Protein AF-A0A4P7SMI8-F1 (afdb_monomer_lite)

Foldseek 3Di:
DDKFKKKWKWKAAQHDIDIFIQPRVLCVVFPPDPVRVVVSCVPPPVSVCVRCVVCSVVVVVCVVDVPSCDPRIDIDPIDMDMDDDD

pLDDT: mean 77.05, std 7.93, range [53.5, 86.44]

Sequence (86 aa):
MKLAIEYSFRLRYQDNTHEVVIPAERLLDVPLDVETVRRLVEHDDALLAELFRDFLPEYRQMAKDPAYWSEELERDDERIKLVEVV

Radius of gyration: 13.47 Å; chains: 1; bounding box: 35×23×35 Å

Structure (mmCIF, N/CA/C/O backbone):
data_AF-A0A4P7SMI8-F1
#
_entry.id   AF-A0A4P7SMI8-F1
#
loop_
_atom_site.group_PDB
_atom_site.id
_atom_site.type_symbol
_atom_site.label_atom_id
_atom_site.label_alt_id
_atom_site.label_comp_id
_atom_site.label_asym_id
_atom_site.label_entity_id
_atom_site.label_seq_id
_atom_site.pdbx_PDB_ins_code
_atom_site.Cartn_x
_atom_site.Cartn_y
_atom_site.Cartn_z
_atom_site.occupancy
_atom_site.B_iso_or_equiv
_atom_site.auth_seq_id
_atom_site.auth_comp_id
_atom_site.auth_asym_id
_atom_site.auth_atom_id
_atom_site.pdbx_PDB_model_num
ATOM 1 N N . MET A 1 1 ? -18.295 -3.313 18.544 1.00 61.31 1 MET A N 1
ATOM 2 C CA . MET A 1 1 ? -17.863 -3.070 17.156 1.00 61.31 1 MET A CA 1
ATOM 3 C C . MET A 1 1 ? -16.533 -2.341 17.219 1.00 61.31 1 MET A C 1
ATOM 5 O O . MET A 1 1 ? -16.497 -1.257 17.793 1.00 61.31 1 MET A O 1
ATOM 9 N N . LYS A 1 2 ? -15.443 -2.966 16.762 1.00 72.00 2 LYS A N 1
ATOM 10 C CA . LYS A 1 2 ? -14.142 -2.302 16.614 1.00 72.00 2 LYS A CA 1
ATOM 11 C C . LYS A 1 2 ? -13.963 -1.992 15.132 1.00 72.00 2 LYS A C 1
ATOM 13 O O . LYS A 1 2 ? -14.122 -2.881 14.305 1.00 72.00 2 LYS A O 1
ATOM 18 N N . LEU A 1 3 ? -13.701 -0.731 14.819 1.00 70.75 3 LEU A N 1
ATOM 19 C CA . LEU A 1 3 ? -13.358 -0.290 13.473 1.00 70.75 3 LEU A CA 1
ATOM 20 C C . LEU A 1 3 ? -11.854 -0.068 13.417 1.00 70.75 3 LEU A C 1
ATOM 22 O O . LEU A 1 3 ? -11.270 0.396 14.398 1.00 70.75 3 LEU A O 1
ATOM 26 N N . ALA A 1 4 ? -11.249 -0.375 12.281 1.00 74.06 4 ALA A N 1
ATOM 27 C CA . ALA A 1 4 ? -9.857 -0.073 12.022 1.00 74.06 4 ALA A CA 1
ATOM 28 C C . ALA A 1 4 ? -9.683 0.514 10.622 1.00 74.06 4 ALA A C 1
ATOM 30 O O . ALA A 1 4 ? -10.558 0.396 9.765 1.00 74.06 4 ALA A O 1
ATOM 31 N N . ILE A 1 5 ? -8.573 1.211 10.418 1.00 78.06 5 ILE A N 1
ATOM 32 C CA . ILE A 1 5 ? -8.226 1.785 9.124 1.00 78.06 5 ILE A CA 1
ATOM 33 C C . ILE A 1 5 ? -7.456 0.738 8.334 1.00 78.06 5 ILE A C 1
ATOM 35 O O . ILE A 1 5 ? -6.455 0.223 8.812 1.00 78.06 5 ILE A O 1
ATOM 39 N N . GLU A 1 6 ? -7.884 0.474 7.111 1.00 83.06 6 GLU A N 1
ATOM 40 C CA . GLU A 1 6 ? -7.124 -0.307 6.148 1.00 83.06 6 GLU A CA 1
ATOM 41 C C . GLU A 1 6 ? -6.596 0.626 5.063 1.00 83.06 6 GLU A C 1
ATOM 43 O O . GLU A 1 6 ? -7.359 1.382 4.451 1.00 83.06 6 GLU A O 1
ATOM 48 N N . TYR A 1 7 ? -5.292 0.554 4.820 1.00 84.44 7 TYR A N 1
ATOM 49 C CA . TYR A 1 7 ? -4.682 1.123 3.631 1.00 84.44 7 TYR A CA 1
ATOM 50 C C . TYR A 1 7 ? -4.317 -0.010 2.684 1.00 84.44 7 TYR A C 1
ATOM 52 O O . TYR A 1 7 ? -3.693 -0.989 3.090 1.00 84.44 7 TYR A O 1
ATOM 60 N N . SER A 1 8 ? -4.689 0.138 1.420 1.00 86.19 8 SER A N 1
ATOM 61 C CA . SER A 1 8 ? -4.406 -0.845 0.381 1.00 86.19 8 SER A CA 1
ATOM 62 C C . SER A 1 8 ? -3.987 -0.157 -0.906 1.00 86.19 8 SER A C 1
ATOM 64 O O . SER A 1 8 ? -4.347 0.996 -1.153 1.00 86.19 8 SER A O 1
ATOM 66 N N . PHE A 1 9 ? -3.216 -0.863 -1.716 1.00 86.44 9 PHE A N 1
ATOM 67 C CA . PHE A 1 9 ? -2.857 -0.436 -3.058 1.00 86.44 9 PHE A CA 1
ATOM 68 C C . PHE A 1 9 ? -2.639 -1.653 -3.938 1.00 86.44 9 PHE A C 1
ATOM 70 O O . PHE A 1 9 ? -2.398 -2.761 -3.451 1.00 86.44 9 PHE A O 1
ATOM 77 N N . ARG A 1 10 ? -2.714 -1.441 -5.244 1.00 85.38 10 ARG A N 1
ATOM 78 C CA . ARG A 1 10 ? -2.357 -2.459 -6.215 1.00 85.38 10 ARG A CA 1
ATOM 79 C C . ARG A 1 10 ? -0.929 -2.244 -6.666 1.00 85.38 10 ARG A C 1
ATOM 81 O O . ARG A 1 10 ? -0.479 -1.121 -6.867 1.00 85.38 10 ARG A O 1
ATOM 88 N N . LEU A 1 11 ? -0.220 -3.353 -6.773 1.00 83.69 11 LEU A N 1
ATOM 89 C CA . LEU A 1 11 ? 1.115 -3.438 -7.315 1.00 83.69 11 LEU A CA 1
ATOM 90 C C . LEU A 1 11 ? 1.038 -4.320 -8.555 1.00 83.69 11 LEU A C 1
ATOM 92 O O . LEU A 1 11 ? 0.853 -5.535 -8.452 1.00 83.69 11 LEU A O 1
ATOM 96 N N . ARG A 1 12 ? 1.137 -3.715 -9.733 1.00 82.00 12 ARG A N 1
ATOM 97 C CA . ARG A 1 12 ? 1.368 -4.457 -10.970 1.00 82.00 12 ARG A CA 1
ATOM 98 C C . ARG A 1 12 ? 2.848 -4.801 -11.035 1.00 82.00 12 ARG A C 1
ATOM 100 O O . ARG A 1 12 ? 3.649 -3.913 -10.794 1.00 82.00 12 ARG A O 1
ATOM 107 N N . TYR A 1 13 ? 3.192 -6.051 -11.330 1.00 76.19 13 TYR A N 1
ATOM 108 C CA . TYR A 1 13 ? 4.549 -6.527 -11.587 1.00 76.19 13 TYR A CA 1
ATOM 109 C C . TYR A 1 13 ? 4.560 -7.452 -12.799 1.00 76.19 13 TYR A C 1
ATOM 111 O O . TYR A 1 13 ? 3.896 -8.492 -12.780 1.00 76.19 13 TYR A O 1
ATOM 119 N N . GLN A 1 14 ? 5.323 -7.082 -13.829 1.00 75.06 14 GLN A N 1
ATOM 120 C CA . GLN A 1 14 ? 5.308 -7.695 -15.156 1.00 75.06 14 G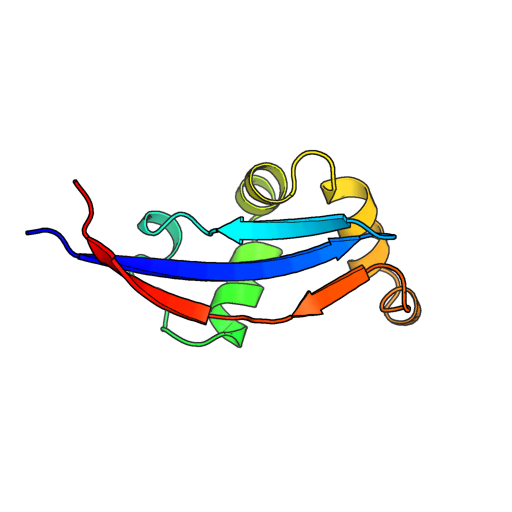LN A CA 1
ATOM 121 C C . GLN A 1 14 ? 3.868 -7.679 -15.706 1.00 75.06 14 GLN A C 1
ATOM 123 O O . GLN A 1 14 ? 3.403 -6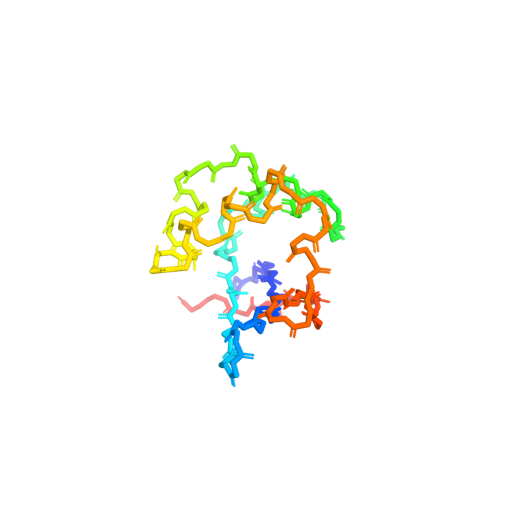.635 -16.161 1.00 75.06 14 GLN A O 1
ATOM 128 N N . ASP A 1 15 ? 3.126 -8.776 -15.533 1.00 74.69 15 ASP A N 1
ATOM 129 C CA . ASP A 1 15 ? 1.716 -8.931 -15.928 1.00 74.69 15 ASP A CA 1
ATOM 130 C C . ASP A 1 15 ? 0.788 -9.346 -14.770 1.00 74.69 15 ASP A C 1
ATOM 132 O O . ASP A 1 15 ? -0.407 -9.576 -14.967 1.00 74.69 15 ASP A O 1
ATOM 136 N N . ASN A 1 16 ? 1.314 -9.457 -13.548 1.00 76.38 16 ASN A N 1
ATOM 137 C CA . ASN A 1 16 ? 0.538 -9.833 -12.372 1.00 76.38 16 ASN A CA 1
ATOM 138 C C . ASN A 1 16 ? 0.153 -8.602 -11.561 1.00 76.38 16 ASN A C 1
ATOM 140 O O . ASN A 1 16 ? 0.957 -7.700 -11.357 1.00 76.38 16 ASN A O 1
ATOM 144 N N . THR A 1 17 ? -1.075 -8.579 -11.054 1.00 83.38 17 THR A N 1
ATOM 145 C CA . THR A 1 17 ? -1.529 -7.548 -10.119 1.00 83.38 17 THR A CA 1
ATOM 146 C C . THR A 1 17 ? -1.671 -8.152 -8.734 1.00 83.38 17 THR A C 1
ATOM 148 O O . THR A 1 17 ? -2.402 -9.123 -8.540 1.00 83.38 17 THR A O 1
ATOM 151 N N . HIS A 1 18 ? -0.999 -7.543 -7.766 1.00 83.12 18 HIS A N 1
ATOM 152 C CA . HIS A 1 18 ? -1.042 -7.921 -6.364 1.00 83.12 18 HIS A CA 1
ATOM 153 C C . HIS A 1 18 ? -1.708 -6.813 -5.560 1.00 83.12 18 HIS A C 1
ATOM 155 O O . HIS A 1 18 ? -1.314 -5.654 -5.642 1.00 83.12 18 HIS A O 1
ATOM 161 N N . GLU A 1 19 ? -2.729 -7.158 -4.781 1.00 86.44 19 GLU A N 1
ATOM 162 C CA . GLU A 1 19 ? -3.281 -6.239 -3.790 1.00 86.44 19 GLU A CA 1
ATOM 163 C C . GLU A 1 19 ? -2.437 -6.336 -2.520 1.00 86.44 19 GLU A C 1
ATOM 165 O O . GLU A 1 19 ? -2.316 -7.403 -1.916 1.00 86.44 19 GLU A O 1
ATOM 170 N N . VAL A 1 20 ? -1.834 -5.217 -2.136 1.00 84.31 20 VAL A N 1
ATOM 171 C CA . VAL A 1 20 ? -1.086 -5.089 -0.891 1.00 84.31 20 VAL A CA 1
ATOM 172 C C . VAL A 1 20 ? -1.991 -4.408 0.118 1.00 84.31 20 VAL A C 1
ATOM 174 O O . VAL A 1 20 ? -2.461 -3.295 -0.111 1.00 84.31 20 VAL A O 1
ATOM 177 N N . VAL A 1 21 ? -2.220 -5.077 1.244 1.00 86.19 21 VAL A N 1
ATOM 178 C CA . VAL A 1 21 ? -3.042 -4.573 2.346 1.00 86.19 21 VAL A CA 1
ATOM 179 C C . VAL A 1 21 ? -2.152 -4.360 3.559 1.00 86.19 21 VAL A C 1
ATOM 181 O O . VAL A 1 21 ? -1.514 -5.296 4.034 1.00 86.19 21 VAL A O 1
ATOM 184 N N . ILE A 1 22 ? -2.119 -3.133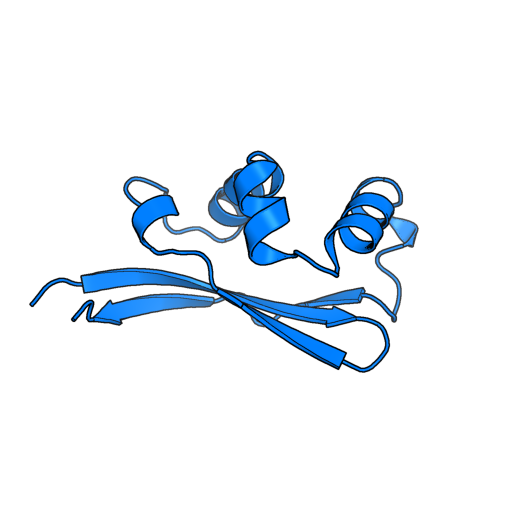 4.071 1.00 84.06 22 ILE A N 1
ATOM 185 C CA . ILE A 1 22 ? -1.375 -2.808 5.285 1.00 84.06 22 ILE A CA 1
ATOM 186 C C . ILE A 1 22 ? -2.220 -3.181 6.506 1.00 84.06 22 ILE A C 1
ATOM 188 O O . ILE A 1 22 ? -3.367 -2.729 6.606 1.00 84.06 22 ILE A O 1
ATOM 192 N N . PRO A 1 23 ? -1.662 -3.938 7.470 1.00 82.06 23 PRO A N 1
ATOM 193 C CA . PRO A 1 23 ? -2.335 -4.232 8.724 1.00 82.06 23 PRO A CA 1
ATOM 194 C C . PRO A 1 23 ? -2.739 -2.954 9.462 1.00 82.06 23 PRO A C 1
ATOM 196 O O . PRO A 1 23 ? -1.920 -2.065 9.697 1.00 82.06 23 PRO A O 1
ATOM 199 N N . ALA A 1 24 ? -3.998 -2.884 9.889 1.00 81.19 24 ALA A N 1
ATOM 200 C CA . ALA A 1 24 ? -4.554 -1.688 10.514 1.00 81.19 24 ALA A CA 1
ATOM 201 C C . ALA A 1 24 ? -3.845 -1.276 11.815 1.00 81.19 24 ALA A C 1
ATOM 203 O O . ALA A 1 24 ? -3.773 -0.098 12.153 1.00 81.19 24 ALA A O 1
ATOM 204 N N . GLU A 1 25 ? -3.277 -2.248 12.528 1.00 80.00 25 GLU A N 1
ATOM 205 C CA . GLU A 1 25 ? -2.444 -2.038 13.715 1.00 80.00 25 GLU A CA 1
ATOM 206 C C . GLU A 1 25 ? -1.194 -1.188 13.446 1.00 80.00 25 GLU A C 1
ATOM 208 O O . GLU A 1 25 ? -0.731 -0.484 14.340 1.00 80.00 25 GLU A O 1
ATOM 213 N N . ARG A 1 26 ? -0.679 -1.196 12.210 1.00 78.38 26 ARG A N 1
ATOM 214 C CA . ARG A 1 26 ? 0.460 -0.368 11.784 1.00 78.38 26 ARG A CA 1
ATOM 215 C C . ARG A 1 26 ? 0.062 1.062 11.438 1.00 78.38 26 ARG A C 1
ATOM 217 O O . ARG A 1 26 ? 0.930 1.912 11.282 1.00 78.38 26 ARG A O 1
ATOM 224 N N . LEU A 1 27 ? -1.239 1.316 11.321 1.00 78.38 27 LEU A N 1
ATOM 225 C CA . LEU A 1 27 ? -1.818 2.615 10.986 1.00 78.38 27 LEU A CA 1
ATOM 226 C C . LEU A 1 27 ? -2.434 3.307 12.208 1.00 78.38 27 LEU A C 1
ATOM 228 O O . LEU A 1 27 ? -2.981 4.404 12.084 1.00 78.38 27 LEU A O 1
ATOM 232 N N . LEU A 1 28 ? -2.353 2.683 13.388 1.00 73.88 28 LEU A N 1
ATOM 233 C CA . LEU A 1 28 ? -2.767 3.299 14.644 1.00 73.88 28 LEU A CA 1
ATOM 234 C C . LEU A 1 28 ? -1.921 4.559 14.869 1.00 73.88 28 LEU A C 1
ATOM 236 O O . LEU A 1 28 ? -0.696 4.504 14.834 1.00 73.88 28 LEU A O 1
ATOM 240 N N . ASP A 1 29 ? -2.593 5.695 15.045 1.00 75.44 29 ASP A N 1
ATOM 241 C CA . ASP A 1 29 ? -1.994 7.025 15.236 1.00 75.44 29 ASP A CA 1
ATOM 242 C C . ASP A 1 29 ? -1.254 7.621 14.022 1.00 75.44 29 ASP A C 1
ATOM 244 O O . ASP A 1 29 ? -0.612 8.669 14.134 1.00 75.44 29 ASP A O 1
ATOM 248 N N . VAL A 1 30 ? -1.389 7.017 12.837 1.00 72.94 30 VAL A N 1
ATOM 249 C CA . VAL A 1 30 ? -0.842 7.571 11.592 1.00 72.94 30 VAL A CA 1
ATOM 250 C C . VAL A 1 30 ? -1.870 8.510 10.948 1.00 72.94 30 VAL A C 1
ATOM 252 O O . VAL A 1 30 ? -3.036 8.132 10.794 1.00 72.94 30 VAL A O 1
ATOM 255 N N . PRO A 1 31 ? -1.477 9.732 10.545 1.00 78.56 31 PRO A N 1
ATOM 256 C CA . PRO A 1 31 ? -2.321 10.590 9.723 1.00 78.56 31 PRO A CA 1
ATOM 257 C C . PRO A 1 31 ? -2.850 9.854 8.484 1.00 78.56 31 PRO A C 1
ATOM 259 O O . PRO A 1 31 ? -2.109 9.166 7.785 1.00 78.56 31 PRO A O 1
ATOM 262 N N . LEU A 1 32 ? -4.152 10.001 8.218 1.00 73.00 32 LEU A N 1
ATOM 263 C CA . LEU A 1 32 ? -4.851 9.328 7.119 1.00 73.00 32 LEU A CA 1
ATOM 264 C C . LEU A 1 32 ? -4.608 10.012 5.777 1.00 73.00 32 LEU A C 1
ATOM 266 O O . LEU A 1 32 ? -5.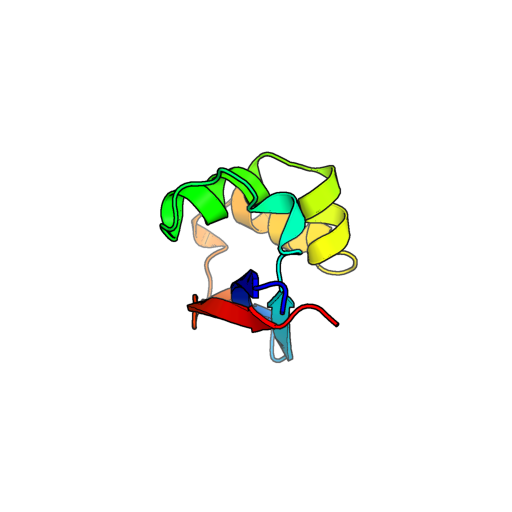539 10.476 5.118 1.00 73.00 32 LEU A O 1
ATOM 270 N N . ASP A 1 33 ? -3.348 10.066 5.376 1.00 81.50 33 ASP A N 1
ATOM 271 C CA . ASP A 1 33 ? -2.946 10.546 4.069 1.00 81.50 33 ASP A CA 1
ATOM 272 C C . ASP A 1 33 ? -2.025 9.539 3.376 1.00 81.50 33 ASP A C 1
ATOM 274 O O . ASP A 1 33 ? -1.224 8.834 3.991 1.00 81.50 33 ASP A O 1
ATOM 278 N N . VAL A 1 34 ? -2.191 9.450 2.060 1.00 75.88 34 VAL A N 1
ATOM 279 C CA . VAL A 1 34 ? -1.528 8.453 1.216 1.00 75.88 34 VAL A CA 1
ATOM 280 C C . VAL A 1 34 ? -0.005 8.581 1.285 1.00 75.88 34 VAL A C 1
ATOM 282 O O . VAL A 1 34 ? 0.692 7.568 1.311 1.00 75.88 34 VAL A O 1
ATOM 285 N N . GLU A 1 35 ? 0.517 9.806 1.341 1.00 80.00 35 GLU A N 1
ATOM 286 C CA . GLU A 1 35 ? 1.955 10.076 1.330 1.00 80.00 35 GLU A CA 1
ATOM 287 C C . GLU A 1 35 ? 2.618 9.671 2.654 1.00 80.00 35 GLU A C 1
ATOM 289 O O . GLU A 1 35 ? 3.662 9.017 2.649 1.00 80.00 35 GLU A O 1
ATOM 294 N N . THR A 1 36 ? 2.001 9.991 3.791 1.00 82.06 36 THR A N 1
ATOM 295 C CA . THR A 1 36 ? 2.481 9.607 5.123 1.00 82.06 36 THR A CA 1
ATOM 296 C C . THR A 1 36 ? 2.440 8.100 5.309 1.00 82.06 36 THR A C 1
ATOM 298 O O . THR A 1 36 ? 3.425 7.520 5.769 1.00 82.06 36 THR A O 1
ATOM 301 N N . VAL A 1 37 ? 1.349 7.440 4.904 1.00 78.06 37 VAL A N 1
ATOM 302 C CA . VAL A 1 37 ? 1.256 5.975 4.978 1.00 78.06 37 VAL A CA 1
ATOM 303 C C . VAL A 1 37 ? 2.300 5.320 4.075 1.00 78.06 37 VAL A C 1
ATOM 305 O O . VAL A 1 37 ? 2.979 4.385 4.499 1.00 78.06 37 VAL A O 1
ATOM 308 N N . ARG A 1 38 ? 2.500 5.844 2.859 1.00 79.44 38 ARG A N 1
ATOM 309 C CA . ARG A 1 38 ? 3.554 5.373 1.953 1.00 79.44 38 ARG A CA 1
ATOM 310 C C . ARG A 1 38 ? 4.933 5.473 2.604 1.00 79.44 38 ARG A C 1
ATOM 312 O O . ARG A 1 38 ? 5.653 4.479 2.625 1.00 79.44 38 ARG A O 1
ATOM 319 N N . ARG A 1 39 ? 5.273 6.625 3.187 1.00 82.00 39 ARG A N 1
ATOM 320 C CA . ARG A 1 39 ? 6.557 6.820 3.878 1.00 82.00 39 ARG A CA 1
ATOM 321 C C . ARG A 1 39 ? 6.745 5.858 5.042 1.00 82.00 39 ARG A C 1
ATOM 323 O O . ARG A 1 39 ? 7.842 5.343 5.214 1.00 82.00 39 ARG A O 1
ATOM 330 N N . LEU A 1 40 ? 5.703 5.607 5.831 1.00 81.62 40 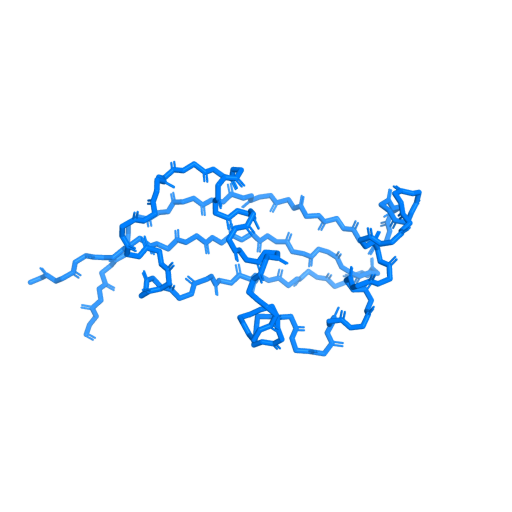LEU A N 1
ATOM 331 C CA . LEU A 1 40 ? 5.778 4.680 6.958 1.00 81.62 40 LEU A CA 1
ATOM 332 C C . LEU A 1 40 ? 6.093 3.251 6.496 1.00 81.62 40 LEU A C 1
ATOM 334 O O . LEU A 1 40 ? 6.974 2.613 7.064 1.00 81.62 40 LEU A O 1
ATOM 338 N N . VAL A 1 41 ? 5.438 2.786 5.429 1.00 79.19 41 VAL A N 1
ATOM 339 C CA . VAL A 1 41 ? 5.733 1.477 4.823 1.00 79.19 41 VAL A CA 1
ATOM 340 C C . VAL A 1 41 ? 7.149 1.411 4.277 1.00 79.19 41 VAL A C 1
ATOM 342 O O . VAL A 1 41 ? 7.844 0.428 4.498 1.00 79.19 41 VAL A O 1
ATOM 345 N N . GLU A 1 42 ? 7.580 2.449 3.564 1.00 80.75 42 GLU A N 1
ATOM 346 C CA . GLU A 1 42 ? 8.902 2.492 2.934 1.00 80.75 42 GLU A CA 1
ATOM 347 C C . GLU A 1 42 ? 10.049 2.605 3.948 1.00 80.75 42 GLU A C 1
ATOM 349 O O . GLU A 1 42 ? 11.164 2.179 3.653 1.00 80.75 42 GLU A O 1
ATOM 354 N N . HIS A 1 43 ? 9.789 3.150 5.141 1.00 83.56 43 HIS A N 1
ATOM 355 C CA . HIS A 1 43 ? 10.777 3.265 6.214 1.00 83.56 43 HIS A CA 1
ATOM 356 C C . HIS A 1 43 ? 10.859 2.037 7.132 1.00 83.56 43 HIS A C 1
ATOM 358 O O . HIS A 1 43 ? 11.903 1.830 7.755 1.00 83.56 43 HIS A O 1
ATOM 364 N N . ASP A 1 44 ? 9.795 1.239 7.247 1.00 85.25 44 ASP A N 1
ATOM 365 C CA . ASP A 1 44 ? 9.784 0.014 8.053 1.00 85.25 44 ASP A CA 1
ATOM 366 C C . ASP A 1 44 ? 10.158 -1.197 7.186 1.00 85.25 44 ASP A C 1
ATOM 368 O O . ASP A 1 44 ? 9.314 -1.831 6.559 1.00 85.25 44 ASP A O 1
ATOM 372 N N . ASP A 1 45 ? 11.448 -1.541 7.174 1.00 81.25 45 ASP A N 1
ATOM 373 C CA . ASP A 1 45 ? 11.992 -2.667 6.403 1.00 81.25 45 ASP A CA 1
ATOM 374 C C . ASP A 1 45 ? 11.345 -4.022 6.750 1.00 81.25 45 ASP A C 1
ATOM 376 O O . ASP A 1 45 ? 11.263 -4.904 5.892 1.00 81.25 45 ASP A O 1
ATOM 380 N N . ALA A 1 46 ? 10.897 -4.212 7.997 1.00 85.19 46 ALA A N 1
ATOM 381 C CA . ALA A 1 46 ? 10.250 -5.452 8.417 1.00 85.19 46 ALA A CA 1
ATOM 382 C C . ALA A 1 46 ? 8.825 -5.532 7.861 1.00 85.19 46 ALA A C 1
ATOM 384 O O . ALA A 1 46 ? 8.435 -6.566 7.318 1.00 85.19 46 ALA A O 1
ATOM 385 N N . LEU A 1 47 ? 8.080 -4.426 7.935 1.00 83.44 47 LEU A N 1
ATOM 386 C CA . LEU A 1 47 ? 6.761 -4.307 7.319 1.00 83.44 47 LEU A CA 1
ATOM 387 C C . LEU A 1 47 ? 6.850 -4.436 5.796 1.00 83.44 47 LEU A C 1
ATOM 389 O O . LEU A 1 47 ? 6.061 -5.154 5.189 1.00 83.44 47 LEU A O 1
ATOM 393 N N . LEU A 1 48 ? 7.846 -3.807 5.174 1.00 82.25 48 LEU A N 1
ATOM 394 C CA . LEU A 1 48 ? 8.100 -3.925 3.744 1.00 82.25 48 LEU A CA 1
ATOM 395 C C . LEU A 1 48 ? 8.352 -5.389 3.351 1.00 82.25 48 LEU A C 1
ATOM 397 O O . LEU A 1 48 ? 7.769 -5.885 2.389 1.00 82.25 48 LEU A O 1
ATOM 401 N N . ALA A 1 49 ? 9.169 -6.114 4.119 1.00 84.00 49 ALA A N 1
ATOM 402 C CA . ALA A 1 49 ? 9.427 -7.528 3.869 1.00 84.00 49 ALA A CA 1
ATOM 403 C C . ALA A 1 49 ? 8.189 -8.415 4.068 1.00 84.00 49 ALA A C 1
ATOM 405 O O . ALA A 1 49 ? 8.015 -9.386 3.336 1.00 84.00 49 ALA A O 1
ATOM 406 N N . GLU A 1 50 ? 7.317 -8.084 5.017 1.00 85.12 50 GLU A N 1
ATOM 407 C CA . GLU A 1 50 ? 6.060 -8.802 5.245 1.00 85.12 50 GLU A CA 1
ATOM 408 C C . GLU A 1 50 ? 5.049 -8.583 4.108 1.00 85.12 50 GLU A C 1
ATOM 410 O O . GLU A 1 50 ? 4.433 -9.539 3.621 1.00 85.12 50 GLU A O 1
ATOM 415 N N . LEU A 1 51 ? 4.902 -7.329 3.675 1.00 82.44 51 LEU A N 1
ATOM 416 C CA . LEU A 1 51 ? 3.940 -6.913 2.656 1.00 82.44 51 LEU A CA 1
ATOM 417 C C . LEU A 1 51 ? 4.350 -7.365 1.259 1.00 82.44 51 LEU A C 1
ATOM 419 O O . LEU A 1 51 ? 3.524 -7.881 0.509 1.00 82.44 51 LEU A O 1
ATOM 423 N N . PHE A 1 52 ? 5.622 -7.175 0.914 1.00 79.75 52 PHE A N 1
ATOM 424 C CA . PHE A 1 52 ? 6.117 -7.441 -0.429 1.00 79.75 52 PHE A CA 1
ATOM 425 C C . PHE A 1 52 ? 6.708 -8.839 -0.568 1.00 79.75 52 PHE A C 1
ATOM 427 O O . PHE A 1 52 ? 6.743 -9.320 -1.689 1.00 79.75 52 PHE A O 1
ATOM 434 N N . ARG A 1 53 ? 7.124 -9.509 0.521 1.00 79.69 53 ARG A N 1
ATOM 435 C CA . ARG A 1 53 ? 7.677 -10.882 0.547 1.00 79.69 53 ARG A CA 1
ATOM 436 C C . ARG A 1 53 ? 8.520 -11.229 -0.686 1.00 79.69 53 ARG A C 1
ATOM 438 O O . ARG A 1 53 ? 9.691 -10.858 -0.740 1.00 79.69 53 ARG A O 1
ATOM 445 N N . ASP A 1 54 ? 7.915 -11.909 -1.657 1.00 76.19 54 ASP A N 1
ATOM 446 C CA . ASP A 1 54 ? 8.559 -12.434 -2.862 1.00 76.19 54 ASP A CA 1
ATOM 447 C C . ASP A 1 54 ? 8.937 -11.339 -3.878 1.00 76.19 54 ASP A C 1
ATOM 449 O O . ASP A 1 54 ? 9.802 -11.569 -4.710 1.00 76.19 54 ASP A O 1
ATOM 453 N N . PHE A 1 55 ? 8.336 -10.150 -3.778 1.00 75.50 55 PHE A N 1
ATOM 454 C CA . PHE A 1 55 ? 8.539 -8.979 -4.648 1.00 75.50 55 PHE A CA 1
ATOM 455 C C . PHE A 1 55 ? 9.460 -7.914 -4.025 1.00 75.50 55 PHE A C 1
ATOM 457 O O . PHE A 1 55 ? 9.679 -6.843 -4.597 1.00 75.50 55 PHE A O 1
ATOM 464 N N . LEU A 1 56 ? 9.951 -8.150 -2.801 1.00 80.38 56 LEU A N 1
ATOM 465 C CA . LEU A 1 56 ? 10.792 -7.199 -2.070 1.00 80.38 56 LEU A CA 1
ATOM 466 C C . LEU A 1 56 ? 12.118 -6.871 -2.793 1.00 80.38 56 LEU A C 1
ATOM 468 O O . LEU A 1 56 ? 12.502 -5.695 -2.792 1.00 80.38 56 LEU A O 1
ATOM 472 N N . PRO A 1 57 ? 12.856 -7.842 -3.374 1.00 80.12 57 PRO A N 1
ATOM 473 C CA . PRO A 1 57 ? 14.089 -7.553 -4.111 1.00 80.12 57 PRO A CA 1
ATOM 474 C C . PRO A 1 57 ? 13.869 -6.578 -5.272 1.00 80.12 57 PRO A C 1
ATOM 476 O O . PRO A 1 57 ? 14.610 -5.604 -5.413 1.00 80.12 57 PRO A O 1
ATOM 479 N N . GLU A 1 58 ? 12.815 -6.807 -6.046 1.00 76.31 58 GLU A N 1
ATOM 480 C CA . GLU A 1 58 ? 12.419 -6.033 -7.217 1.00 76.31 58 GLU A CA 1
ATOM 481 C C . GLU A 1 58 ? 11.963 -4.638 -6.794 1.00 76.31 58 GLU A C 1
ATOM 483 O O . GLU A 1 58 ? 12.457 -3.639 -7.316 1.00 76.31 58 GLU A O 1
ATOM 488 N N . TYR A 1 59 ? 11.123 -4.549 -5.758 1.00 78.19 59 TYR A N 1
ATOM 489 C CA . TYR A 1 59 ? 10.716 -3.273 -5.172 1.00 78.19 59 TYR A CA 1
ATOM 490 C C . TYR A 1 59 ? 11.920 -2.434 -4.709 1.00 78.19 59 TYR A C 1
ATOM 492 O O . TYR A 1 59 ? 11.997 -1.229 -4.953 1.00 78.19 59 TYR A O 1
ATOM 500 N N . ARG A 1 60 ? 12.923 -3.058 -4.079 1.00 79.75 60 ARG A N 1
ATOM 501 C CA . ARG A 1 60 ? 14.154 -2.364 -3.660 1.00 79.75 60 ARG A CA 1
ATOM 502 C C . ARG A 1 60 ? 15.031 -1.943 -4.834 1.00 79.75 60 ARG A C 1
ATOM 504 O O . ARG A 1 60 ? 15.744 -0.945 -4.721 1.00 79.75 60 ARG A O 1
ATOM 511 N N . GLN A 1 61 ? 15.024 -2.701 -5.925 1.00 74.94 61 GLN A N 1
ATOM 512 C CA . GLN A 1 61 ? 15.720 -2.327 -7.150 1.00 74.94 61 GLN A CA 1
ATOM 513 C C . GLN A 1 61 ? 15.055 -1.101 -7.795 1.00 74.94 61 GLN A C 1
ATOM 515 O O . GLN A 1 61 ? 15.772 -0.183 -8.189 1.00 74.94 61 GLN A O 1
ATOM 520 N N . MET A 1 62 ? 13.719 -1.008 -7.749 1.00 70.00 62 MET A N 1
ATOM 521 C CA . MET A 1 62 ? 12.967 0.191 -8.157 1.00 70.00 62 MET A CA 1
ATOM 522 C C . MET A 1 62 ? 13.322 1.429 -7.358 1.00 70.00 62 MET A C 1
ATOM 524 O O . MET A 1 62 ? 13.587 2.481 -7.927 1.00 70.00 62 MET A O 1
ATOM 528 N N . ALA A 1 63 ? 13.317 1.326 -6.028 1.00 68.94 63 ALA A N 1
ATOM 529 C CA . ALA A 1 63 ? 13.542 2.482 -5.166 1.00 68.94 63 ALA A CA 1
ATOM 530 C C . ALA A 1 63 ? 14.922 3.127 -5.404 1.00 68.94 63 ALA A C 1
ATOM 532 O O . ALA A 1 63 ? 15.131 4.296 -5.085 1.00 68.94 63 ALA A O 1
ATOM 533 N N . LYS A 1 64 ? 15.867 2.367 -5.973 1.00 71.69 64 LYS A N 1
ATOM 534 C CA . LYS A 1 64 ? 17.219 2.818 -6.319 1.00 71.69 64 LYS A CA 1
ATOM 535 C C . LYS A 1 64 ? 17.334 3.409 -7.724 1.00 71.69 64 LYS A C 1
ATOM 537 O O . LYS A 1 64 ? 18.285 4.151 -7.960 1.00 71.69 64 LYS A O 1
ATOM 542 N N . ASP A 1 65 ? 16.407 3.099 -8.627 1.00 67.69 65 ASP A N 1
ATOM 543 C CA . ASP A 1 65 ? 16.399 3.592 -10.003 1.00 67.69 65 ASP A CA 1
ATOM 544 C C . ASP A 1 65 ? 15.023 4.188 -10.358 1.00 67.69 65 ASP A C 1
ATOM 546 O O . ASP A 1 65 ? 14.091 3.463 -10.706 1.00 67.69 65 ASP A O 1
ATOM 550 N N . PRO A 1 66 ? 14.872 5.523 -10.312 1.00 59.19 66 PRO A N 1
ATOM 551 C CA . PRO A 1 66 ? 13.627 6.192 -10.676 1.00 59.19 66 PRO A CA 1
ATOM 552 C C . PRO A 1 66 ? 13.161 5.922 -12.115 1.00 59.19 66 PRO A C 1
ATOM 554 O O . PRO A 1 66 ? 11.977 6.080 -12.390 1.00 59.19 66 PRO A O 1
ATOM 557 N N . ALA A 1 67 ? 14.051 5.515 -13.031 1.00 59.16 67 ALA A N 1
ATOM 558 C CA . ALA A 1 67 ? 13.679 5.119 -14.392 1.00 59.16 67 ALA A CA 1
ATOM 559 C C . ALA A 1 67 ? 13.134 3.680 -14.465 1.00 59.16 67 ALA A C 1
ATOM 561 O O . ALA A 1 67 ? 12.529 3.303 -15.465 1.00 59.16 67 ALA A O 1
ATOM 562 N N . TYR A 1 68 ? 13.315 2.894 -13.398 1.00 56.06 68 TYR A N 1
ATOM 563 C CA . TYR A 1 68 ? 12.744 1.559 -13.225 1.00 56.06 68 TYR A CA 1
ATOM 564 C C . TYR A 1 68 ? 11.270 1.607 -12.778 1.00 56.06 68 TYR A C 1
ATOM 566 O O . TYR A 1 68 ? 10.592 0.585 -12.852 1.00 56.06 68 TYR A O 1
ATOM 574 N N . TRP A 1 69 ? 10.723 2.798 -12.464 1.00 56.16 69 TRP A N 1
ATOM 575 C CA . TRP A 1 69 ? 9.288 3.101 -12.638 1.00 56.16 69 TRP A CA 1
ATOM 576 C C . TRP A 1 69 ? 8.952 3.068 -14.139 1.00 56.16 69 TRP A C 1
ATOM 578 O O . TRP A 1 69 ? 8.693 4.080 -14.785 1.00 56.16 69 TRP A O 1
ATOM 588 N N . SER A 1 70 ? 9.066 1.881 -14.711 1.00 53.50 70 SER A N 1
ATOM 589 C CA . SER A 1 70 ? 8.818 1.559 -16.104 1.00 53.50 70 SER A CA 1
ATOM 590 C C . SER A 1 70 ? 7.581 0.673 -16.173 1.00 53.50 70 SER A C 1
ATOM 592 O O . SER A 1 70 ? 7.091 0.210 -15.145 1.00 53.50 70 SER A O 1
ATOM 594 N N . GLU A 1 71 ? 7.072 0.449 -17.381 1.00 56.56 71 GLU A N 1
ATOM 595 C CA . GLU A 1 71 ? 5.826 -0.262 -17.697 1.00 56.56 71 GLU A CA 1
ATOM 596 C C . GLU A 1 71 ? 5.619 -1.608 -16.974 1.00 56.56 71 GLU A C 1
ATOM 598 O O . GLU A 1 71 ? 4.505 -2.119 -17.008 1.00 56.56 71 GLU A O 1
ATOM 603 N N . GLU A 1 72 ? 6.637 -2.175 -16.322 1.00 60.06 72 GLU A N 1
ATOM 604 C CA . GLU A 1 72 ? 6.596 -3.451 -15.610 1.00 60.06 72 GLU A CA 1
ATOM 605 C C . GLU A 1 72 ? 6.270 -3.369 -14.114 1.00 60.06 72 GLU A C 1
ATOM 607 O O . GLU A 1 72 ? 5.851 -4.388 -13.575 1.00 60.06 72 GLU A O 1
ATOM 612 N N . LEU A 1 73 ? 6.423 -2.230 -13.422 1.00 66.38 73 LEU A N 1
ATOM 613 C CA . LEU A 1 73 ? 5.946 -2.111 -12.038 1.00 66.38 73 LEU A CA 1
ATOM 614 C C . LEU A 1 73 ? 5.234 -0.786 -11.792 1.00 66.38 73 LEU A C 1
ATOM 616 O O . LEU A 1 73 ? 5.821 0.293 -11.866 1.00 66.38 73 LEU A O 1
ATOM 620 N N . GLU A 1 74 ? 3.962 -0.886 -11.438 1.00 72.69 74 GLU A N 1
ATOM 621 C CA . GLU A 1 74 ? 3.095 0.264 -11.228 1.00 72.69 74 GLU A CA 1
ATOM 622 C C . GLU A 1 74 ? 2.345 0.103 -9.914 1.00 72.69 74 GLU A C 1
ATOM 624 O O . GLU A 1 74 ? 1.799 -0.963 -9.620 1.00 72.69 74 GLU A O 1
ATOM 629 N N . ARG A 1 75 ? 2.350 1.168 -9.110 1.00 77.38 75 ARG A N 1
ATOM 630 C CA . ARG A 1 75 ? 1.537 1.267 -7.904 1.00 77.38 75 ARG A CA 1
ATOM 631 C C . ARG A 1 75 ? 0.355 2.174 -8.190 1.00 77.38 75 ARG A C 1
ATOM 633 O O . ARG A 1 75 ? 0.543 3.367 -8.425 1.00 77.38 75 ARG A O 1
ATOM 640 N N . ASP A 1 76 ? -0.840 1.614 -8.129 1.00 80.44 76 ASP A N 1
ATOM 641 C CA . ASP A 1 76 ? -2.083 2.311 -8.428 1.00 80.44 76 ASP A CA 1
ATOM 642 C C . ASP A 1 76 ? -3.197 1.946 -7.432 1.00 80.44 76 ASP A C 1
ATOM 644 O O . ASP A 1 76 ? -2.987 1.228 -6.448 1.00 80.44 76 ASP A O 1
ATOM 648 N N . ASP A 1 77 ? -4.379 2.534 -7.643 1.00 82.62 77 ASP A N 1
ATOM 649 C CA . ASP A 1 77 ? -5.590 2.284 -6.853 1.00 82.62 77 ASP A CA 1
ATOM 650 C C . ASP A 1 77 ? -5.393 2.401 -5.322 1.00 82.62 77 ASP A C 1
ATOM 652 O O . ASP A 1 77 ? -6.002 1.666 -4.542 1.00 82.62 77 ASP A O 1
ATOM 656 N N . GLU A 1 78 ? -4.565 3.352 -4.872 1.00 84.62 78 GLU A N 1
ATOM 657 C CA . GLU A 1 78 ? -4.311 3.596 -3.447 1.00 84.62 78 GLU A CA 1
ATOM 658 C C . GLU A 1 78 ? -5.591 4.027 -2.719 1.00 84.62 78 GLU A C 1
ATOM 660 O O . GLU A 1 78 ? -6.256 5.000 -3.089 1.00 84.62 78 GLU A O 1
ATOM 665 N N . ARG A 1 79 ? -5.949 3.297 -1.660 1.00 84.81 79 ARG A N 1
ATOM 666 C CA . ARG A 1 79 ? -7.221 3.457 -0.950 1.00 84.81 79 ARG A CA 1
ATOM 667 C C . ARG A 1 79 ? -7.047 3.365 0.554 1.00 84.81 79 ARG A C 1
ATOM 669 O O . ARG A 1 79 ? -6.412 2.447 1.061 1.00 84.81 79 ARG A O 1
ATOM 676 N N . ILE A 1 80 ? -7.714 4.282 1.250 1.00 81.31 80 ILE A N 1
ATOM 677 C CA . ILE A 1 80 ? -7.933 4.247 2.697 1.00 81.31 80 ILE A CA 1
ATOM 678 C C . ILE A 1 80 ? -9.411 3.940 2.933 1.00 81.31 80 ILE A C 1
ATOM 680 O O . ILE A 1 80 ? -10.276 4.648 2.413 1.00 81.31 80 ILE A O 1
ATOM 684 N N . LYS A 1 81 ? -9.718 2.907 3.720 1.00 83.81 81 LYS A N 1
ATOM 685 C CA . LYS A 1 81 ? -11.093 2.567 4.117 1.00 83.81 81 LYS A CA 1
ATOM 686 C C . LYS A 1 81 ? -11.178 2.216 5.601 1.00 83.81 81 LYS A C 1
ATOM 688 O O . LYS A 1 81 ? -10.202 1.790 6.207 1.00 83.81 81 LYS A O 1
ATOM 693 N N . LEU A 1 82 ? -12.362 2.389 6.182 1.00 79.25 82 LEU A N 1
ATOM 694 C CA . LEU A 1 82 ? -12.683 1.874 7.513 1.00 79.25 82 LEU A CA 1
ATOM 695 C C . LEU A 1 82 ? -13.216 0.448 7.367 1.00 79.25 82 LEU A C 1
ATOM 697 O O . LEU A 1 82 ? -14.166 0.224 6.619 1.00 79.25 82 LEU A O 1
ATOM 701 N N . VAL A 1 83 ? -12.613 -0.498 8.077 1.00 79.56 83 VAL A N 1
ATOM 702 C CA . VAL A 1 83 ? -13.009 -1.909 8.105 1.00 79.56 83 VAL A CA 1
ATOM 703 C C . VAL A 1 83 ? -13.432 -2.323 9.507 1.00 79.56 83 VAL A C 1
ATOM 705 O O . VAL A 1 83 ? -12.913 -1.822 10.505 1.00 79.56 83 VAL A O 1
ATOM 708 N N . GLU A 1 84 ? -14.393 -3.237 9.593 1.00 77.44 84 GLU A N 1
ATOM 709 C CA . GLU A 1 84 ? -14.739 -3.881 10.858 1.00 77.44 84 GLU A CA 1
ATOM 710 C C . GLU A 1 84 ? -13.694 -4.942 11.202 1.00 77.44 84 GLU A C 1
ATOM 712 O O . GLU A 1 84 ? -13.333 -5.767 10.365 1.00 77.44 84 GLU A O 1
ATOM 717 N N . VAL A 1 85 ? -13.223 -4.927 12.448 1.00 69.06 85 VAL A N 1
ATOM 718 C CA . VAL A 1 85 ? -12.319 -5.948 12.983 1.00 69.06 85 VAL A CA 1
ATOM 719 C C . VAL A 1 85 ? -13.140 -6.898 13.846 1.00 69.06 85 VAL A C 1
ATOM 721 O O . VAL A 1 85 ? -13.739 -6.465 14.840 1.00 69.06 85 VAL A O 1
ATOM 724 N N . VAL A 1 86 ? -13.193 -8.165 13.424 1.00 62.84 86 VAL A N 1
ATOM 725 C CA . VAL A 1 86 ? -13.901 -9.267 14.101 1.00 62.84 86 VAL A CA 1
ATOM 726 C C . VAL A 1 86 ? -13.057 -9.823 15.240 1.00 62.84 86 VAL A C 1
ATOM 728 O O . VAL A 1 86 ? -11.858 -10.086 15.004 1.00 62.84 86 VAL A O 1
#

Secondary structure (DSSP, 8-state):
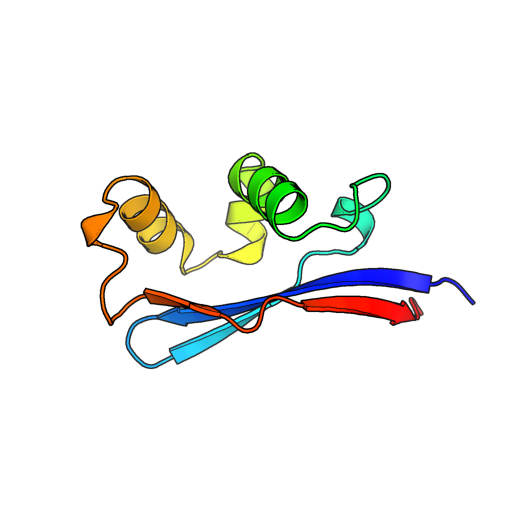-EEEEEEEEEEEETTEEEEEEE-GGGGTT--S-HHHHHHHHHH-HHHHHHHHGGGHHHHHHHHH-GGG-STTEEEEEEEEEEEEE-